Protein AF-A0A7C7SEE2-F1 (afdb_monomer_lite)

Secondary structure (DSSP, 8-state):
-EEE--TTSTT--EEE---SSHHHHHHHHHHHHH-TTHHHHHHHT---S--------PPPTT-TT-

Radius of gyration: 14.59 Å; chains: 1; bounding box: 34×27×29 Å

pLDDT: mean 93.35, std 3.81, range [73.94, 97.5]

Foldseek 3Di:
DDWDDDPVDPPDIDDDDDDPDPVRVVVVVVCQVPDPCNVVVQVVVVSPDDDDDDDDDDADPPHPVD

Structure (mmCIF, N/CA/C/O backbone):
data_AF-A0A7C7SEE2-F1
#
_entry.id   AF-A0A7C7SEE2-F1
#
loop_
_atom_site.group_PDB
_atom_site.id
_atom_site.type_symbol
_atom_site.label_atom_id
_atom_site.label_alt_id
_atom_site.label_comp_id
_atom_site.label_asym_id
_atom_site.label_entity_id
_atom_site.label_seq_id
_atom_site.pdbx_PDB_ins_code
_atom_site.Cartn_x
_atom_site.Cartn_y
_atom_site.Cartn_z
_atom_site.occupancy
_atom_site.B_iso_or_equiv
_atom_site.auth_seq_id
_atom_site.auth_comp_id
_atom_site.auth_asym_id
_atom_site.auth_atom_id
_atom_site.pdbx_PDB_model_num
ATOM 1 N N . MET A 1 1 ? 1.009 -7.538 8.011 1.00 87.00 1 MET A N 1
ATOM 2 C CA . MET A 1 1 ? 1.264 -7.040 6.641 1.00 87.00 1 MET A CA 1
ATOM 3 C C . MET A 1 1 ? 1.269 -8.217 5.698 1.00 87.00 1 MET A C 1
ATOM 5 O O . MET A 1 1 ? 1.708 -9.286 6.110 1.00 87.00 1 MET A O 1
ATOM 9 N N . ALA A 1 2 ? 0.788 -8.038 4.475 1.00 92.88 2 ALA A N 1
ATOM 10 C CA . ALA A 1 2 ? 0.801 -9.105 3.484 1.00 92.88 2 ALA A CA 1
ATOM 11 C C . ALA A 1 2 ? 0.809 -8.553 2.053 1.00 92.88 2 ALA A C 1
ATOM 13 O O . ALA A 1 2 ? 0.390 -7.417 1.825 1.00 92.88 2 ALA A O 1
ATOM 14 N N . TYR A 1 3 ? 1.317 -9.360 1.118 1.00 96.38 3 TYR A N 1
ATOM 15 C CA . TYR A 1 3 ? 1.595 -8.980 -0.267 1.00 96.38 3 TYR A CA 1
ATOM 16 C C . TYR A 1 3 ? 1.144 -10.080 -1.226 1.00 96.38 3 TYR A C 1
ATOM 18 O O . TYR A 1 3 ? 1.349 -11.264 -0.958 1.00 96.38 3 TYR A O 1
ATOM 26 N N . TRP A 1 4 ? 0.572 -9.683 -2.360 1.00 97.50 4 TRP A N 1
ATOM 27 C CA . TRP A 1 4 ? 0.090 -10.586 -3.398 1.00 97.50 4 TRP A CA 1
ATOM 28 C C . TRP A 1 4 ? 0.345 -10.023 -4.792 1.00 97.50 4 TRP A C 1
ATOM 30 O O . TRP A 1 4 ? 0.281 -8.815 -5.017 1.00 97.50 4 TRP A O 1
ATOM 40 N N . VAL A 1 5 ? 0.549 -10.932 -5.742 1.00 97.06 5 VAL A N 1
ATOM 41 C CA . VAL A 1 5 ? 0.454 -10.650 -7.175 1.00 97.06 5 VAL A CA 1
ATOM 42 C C . VAL A 1 5 ? -0.796 -11.367 -7.689 1.00 97.06 5 VAL A C 1
ATOM 44 O O . VAL A 1 5 ? -0.903 -12.586 -7.515 1.00 97.06 5 VAL A O 1
ATOM 47 N N . PRO A 1 6 ? -1.776 -10.651 -8.264 1.00 96.88 6 PRO A N 1
ATOM 48 C CA . PRO A 1 6 ? -2.962 -11.280 -8.825 1.00 96.88 6 PRO A CA 1
ATOM 49 C C . PRO A 1 6 ? -2.585 -12.122 -10.050 1.00 96.88 6 PRO A C 1
ATOM 51 O O . PRO A 1 6 ? -1.742 -11.734 -10.857 1.00 96.88 6 PRO A O 1
ATOM 54 N N . LYS A 1 7 ? -3.224 -13.287 -10.195 1.00 97.31 7 LYS A N 1
ATOM 55 C CA . LYS A 1 7 ? -2.922 -14.235 -11.282 1.00 97.31 7 LYS A CA 1
ATOM 56 C C . LYS A 1 7 ? -3.295 -13.689 -12.660 1.00 97.31 7 LYS A C 1
ATOM 58 O O . LYS A 1 7 ? -2.538 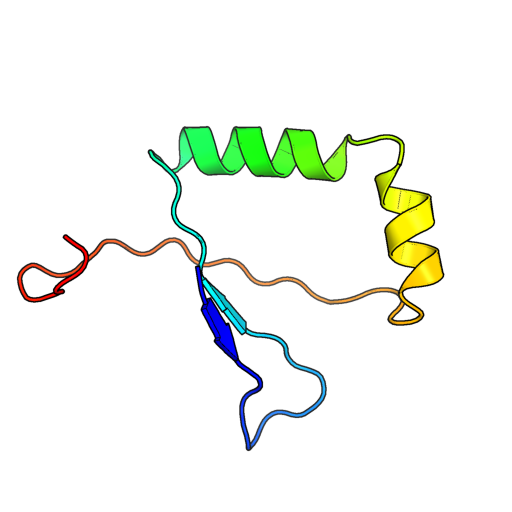-13.862 -13.607 1.00 97.31 7 LYS A O 1
ATOM 63 N N . ASP A 1 8 ? -4.432 -13.006 -12.742 1.00 97.19 8 ASP A N 1
ATOM 64 C CA . ASP A 1 8 ? -5.045 -12.593 -14.010 1.00 97.19 8 ASP A CA 1
ATOM 65 C C . ASP A 1 8 ? -4.805 -11.108 -14.334 1.00 97.19 8 ASP A C 1
ATOM 67 O O . ASP A 1 8 ? -5.371 -10.565 -15.281 1.00 97.19 8 ASP A O 1
ATOM 71 N N . THR A 1 9 ? -3.981 -10.416 -13.542 1.00 95.56 9 THR A N 1
ATOM 72 C CA . THR A 1 9 ? -3.671 -8.991 -13.737 1.00 95.56 9 THR A CA 1
ATOM 73 C C . THR A 1 9 ? -2.162 -8.769 -13.597 1.00 95.56 9 THR A C 1
ATOM 7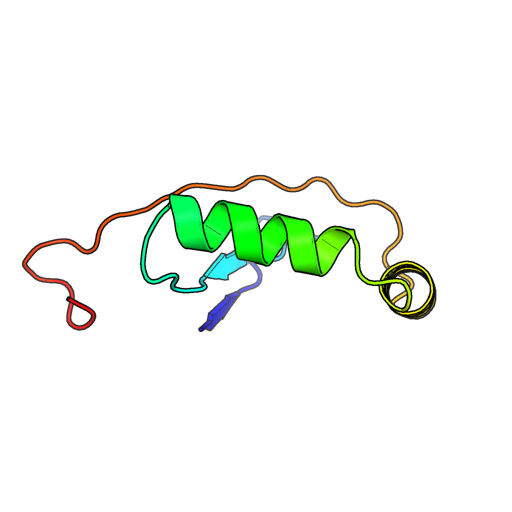5 O O . THR A 1 9 ? -1.672 -8.467 -12.509 1.00 95.56 9 THR A O 1
ATOM 78 N N . PRO A 1 10 ? -1.383 -8.961 -14.677 1.00 93.56 10 PRO A N 1
ATOM 79 C CA . PRO A 1 10 ? 0.070 -8.828 -14.616 1.00 93.56 10 PRO A CA 1
ATOM 80 C C . PRO A 1 10 ? 0.499 -7.405 -14.221 1.00 93.56 10 PRO A C 1
ATOM 82 O O . PRO A 1 10 ? -0.274 -6.452 -14.323 1.00 93.56 10 PRO A O 1
ATOM 85 N N . ASN A 1 11 ? 1.753 -7.259 -13.780 1.00 93.25 11 ASN A N 1
ATOM 86 C CA . ASN A 1 11 ? 2.356 -5.978 -13.372 1.00 93.25 11 ASN A CA 1
ATOM 87 C C . ASN A 1 11 ? 1.595 -5.242 -12.253 1.00 93.25 11 ASN A C 1
ATOM 89 O O . ASN A 1 11 ? 1.622 -4.016 -12.180 1.00 93.25 11 ASN A O 1
ATOM 93 N N . THR A 1 12 ? 0.916 -5.987 -11.379 1.00 96.12 12 THR A N 1
ATOM 94 C CA . THR A 1 12 ? 0.152 -5.439 -10.254 1.00 96.12 12 THR A CA 1
ATOM 95 C C . THR A 1 12 ? 0.671 -6.018 -8.944 1.00 96.12 12 THR A C 1
ATOM 97 O O . THR A 1 12 ? 0.824 -7.230 -8.812 1.00 96.12 12 THR A O 1
ATOM 100 N N . LEU A 1 13 ? 0.918 -5.151 -7.964 1.00 95.50 13 LEU A N 1
ATOM 101 C CA . LEU A 1 13 ? 1.224 -5.535 -6.589 1.00 95.50 13 LEU A CA 1
ATOM 102 C C . LEU A 1 13 ? 0.073 -5.084 -5.693 1.00 95.50 13 LEU A C 1
ATOM 104 O O . LEU A 1 13 ? -0.267 -3.904 -5.667 1.00 95.50 13 LEU A O 1
ATOM 108 N N . ILE A 1 14 ? -0.495 -6.020 -4.939 1.00 96.94 14 ILE A N 1
ATOM 109 C CA . ILE A 1 14 ? -1.476 -5.735 -3.893 1.00 96.94 14 ILE A CA 1
ATOM 110 C C . ILE A 1 14 ? -0.770 -5.903 -2.553 1.00 96.94 14 ILE A C 1
ATOM 112 O O . ILE A 1 14 ? -0.178 -6.950 -2.291 1.00 96.94 14 ILE A O 1
ATOM 116 N N . TYR A 1 15 ? -0.843 -4.888 -1.699 1.00 95.31 15 TYR A N 1
ATOM 117 C CA . TYR A 1 15 ? -0.303 -4.943 -0.347 1.00 95.31 15 TYR A CA 1
ATOM 118 C C . TYR A 1 15 ? -1.338 -4.466 0.668 1.00 95.31 15 TYR A C 1
ATOM 120 O O . TYR A 1 15 ? -2.120 -3.556 0.399 1.00 95.31 15 TYR A O 1
ATOM 128 N N . ILE A 1 16 ? -1.334 -5.099 1.840 1.00 94.44 16 ILE A N 1
ATOM 129 C CA . ILE A 1 16 ? -2.198 -4.748 2.967 1.00 94.44 16 ILE A CA 1
ATOM 130 C C . ILE A 1 16 ? -1.312 -4.413 4.163 1.00 94.44 16 ILE A C 1
ATOM 132 O O . ILE A 1 16 ? -0.525 -5.243 4.639 1.00 94.44 16 ILE A O 1
ATOM 136 N N . ILE A 1 17 ? -1.473 -3.189 4.654 1.00 93.38 17 ILE A N 1
ATOM 137 C CA . ILE A 1 17 ? -0.817 -2.659 5.847 1.00 93.38 17 ILE A CA 1
ATOM 138 C C . ILE A 1 17 ? -1.884 -2.137 6.808 1.00 93.38 17 ILE A C 1
ATOM 140 O O . ILE A 1 17 ? -2.950 -1.704 6.376 1.00 93.38 17 ILE A O 1
ATOM 144 N N . SER A 1 18 ? -1.601 -2.226 8.105 1.00 93.00 18 SER A N 1
ATOM 145 C CA . SER A 1 18 ? -2.485 -1.731 9.159 1.00 93.00 18 SER A CA 1
ATOM 146 C C . SER A 1 18 ? -1.935 -0.417 9.685 1.00 93.00 18 SER A C 1
ATOM 148 O O . SER A 1 18 ? -0.723 -0.284 9.850 1.00 93.00 18 SER A O 1
ATOM 150 N N . HIS A 1 19 ? -2.830 0.516 9.972 1.00 92.94 19 HIS A N 1
ATOM 151 C CA . HIS A 1 19 ? -2.531 1.764 10.660 1.00 92.94 19 HIS A CA 1
ATOM 152 C C . HIS A 1 19 ? -3.480 1.900 11.845 1.00 92.94 19 HI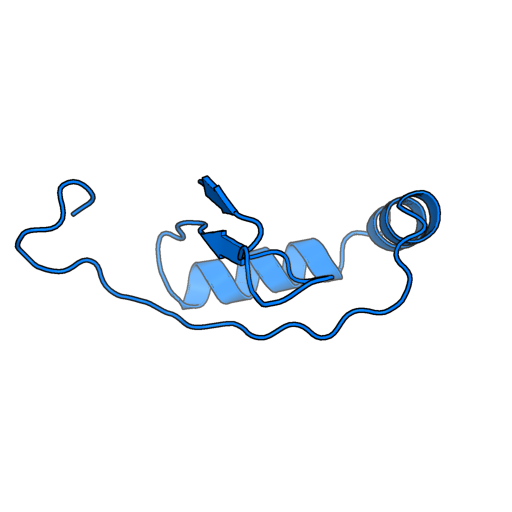S A C 1
ATOM 154 O O . HIS A 1 19 ? -4.590 1.372 11.793 1.00 92.94 19 HIS A O 1
ATOM 160 N N . ASP A 1 20 ? -3.058 2.621 12.881 1.00 92.69 20 ASP A N 1
ATOM 161 C CA . ASP A 1 20 ? -3.873 2.822 14.085 1.00 92.69 20 ASP A CA 1
ATOM 162 C C . ASP A 1 20 ? -5.148 3.629 13.791 1.00 92.69 20 ASP A C 1
ATOM 164 O O . ASP A 1 20 ? -6.180 3.432 14.429 1.00 92.69 20 ASP A O 1
ATOM 168 N N . SER A 1 21 ? -5.088 4.526 12.801 1.00 92.69 21 SER A N 1
ATOM 169 C CA . SER A 1 21 ? -6.234 5.266 12.271 1.00 92.69 21 SER A CA 1
ATOM 170 C C . SER A 1 21 ? -5.984 5.729 10.828 1.00 92.69 21 SER A C 1
ATOM 172 O O . SER A 1 21 ? -4.871 5.617 10.301 1.00 92.69 21 SER A O 1
ATOM 174 N N . SER A 1 22 ? -7.012 6.284 10.177 1.00 90.56 22 SER A N 1
ATOM 175 C CA . SER A 1 22 ? -6.878 6.878 8.835 1.00 90.56 22 SER A CA 1
ATOM 176 C C . SER A 1 22 ? -5.989 8.133 8.838 1.00 90.56 22 SER A C 1
ATOM 178 O O . SER A 1 22 ? -5.256 8.391 7.879 1.00 90.56 22 SER A O 1
ATOM 180 N N . GLU A 1 23 ? -6.002 8.898 9.930 1.00 94.38 23 GLU A N 1
ATOM 181 C CA . GLU A 1 23 ? -5.125 10.052 10.145 1.00 94.38 23 GLU A CA 1
ATOM 182 C C . GLU A 1 23 ? -3.667 9.602 10.278 1.00 94.38 23 GLU A C 1
ATOM 184 O O . GLU A 1 23 ? -2.809 10.107 9.553 1.00 94.38 23 GLU A O 1
ATOM 189 N N . ALA A 1 24 ? -3.401 8.587 11.111 1.00 96.44 24 ALA A N 1
ATOM 190 C CA . ALA A 1 24 ? -2.067 8.004 11.256 1.00 96.44 24 ALA A CA 1
ATOM 191 C C . ALA A 1 24 ? -1.554 7.424 9.927 1.00 96.44 24 ALA A C 1
ATOM 193 O O . ALA A 1 24 ? -0.378 7.553 9.592 1.00 96.44 24 ALA A O 1
ATOM 194 N N . ALA A 1 25 ? -2.434 6.82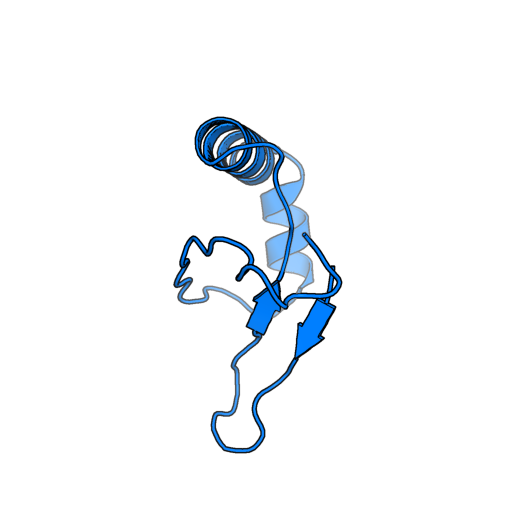5 9.119 1.00 95.00 25 ALA A N 1
ATOM 195 C CA . ALA A 1 25 ? -2.073 6.379 7.777 1.00 95.00 25 ALA A CA 1
ATOM 196 C C . ALA A 1 25 ? -1.630 7.539 6.882 1.00 95.00 25 ALA A C 1
ATOM 198 O O . ALA A 1 25 ? -0.623 7.433 6.182 1.00 95.00 25 ALA A O 1
ATOM 199 N N . THR A 1 26 ? -2.366 8.650 6.908 1.00 93.44 26 THR A N 1
ATOM 200 C CA . THR 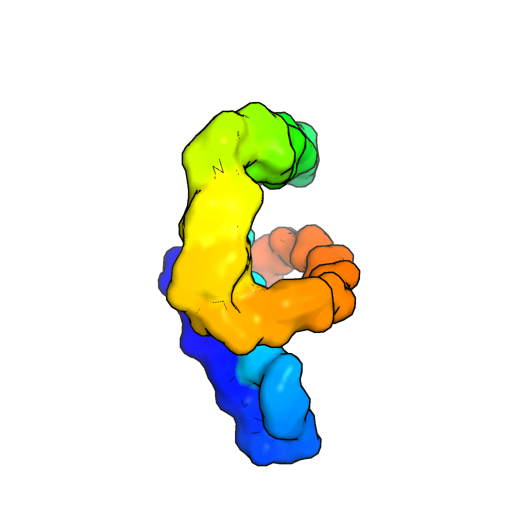A 1 26 ? -2.045 9.842 6.114 1.00 93.44 26 THR A CA 1
ATOM 201 C C . THR A 1 26 ? -0.685 10.413 6.507 1.00 93.44 26 THR A C 1
ATOM 203 O O . THR A 1 26 ? 0.136 10.671 5.625 1.00 93.44 26 THR A O 1
ATOM 206 N N . GLU A 1 27 ? -0.421 10.536 7.809 1.00 96.62 27 GLU A N 1
ATOM 207 C CA . GLU A 1 27 ? 0.862 11.003 8.338 1.00 96.62 27 GLU A CA 1
ATOM 208 C C . GLU A 1 27 ? 2.011 10.063 7.951 1.00 96.62 27 GLU A C 1
ATOM 210 O O . GLU A 1 27 ? 3.003 10.507 7.372 1.00 96.62 27 GLU A O 1
ATOM 215 N N . ASN A 1 28 ? 1.851 8.752 8.159 1.00 95.94 28 ASN A N 1
ATOM 216 C CA . ASN A 1 28 ? 2.872 7.760 7.812 1.00 95.94 28 ASN A CA 1
ATOM 217 C C . ASN A 1 28 ? 3.207 7.790 6.316 1.00 95.94 28 ASN A C 1
ATOM 219 O O . ASN A 1 28 ? 4.376 7.746 5.928 1.00 95.94 28 ASN A O 1
ATOM 223 N N . TRP A 1 29 ? 2.191 7.895 5.455 1.00 94.00 29 TRP A N 1
ATOM 224 C CA . TRP A 1 29 ? 2.401 7.987 4.015 1.00 94.00 29 TRP A CA 1
ATOM 225 C C . TRP A 1 29 ? 3.025 9.313 3.584 1.00 94.00 29 TRP A C 1
ATOM 227 O O . TRP A 1 29 ? 3.749 9.345 2.587 1.00 94.00 29 TRP A O 1
ATOM 237 N N . GLN A 1 30 ? 2.734 10.412 4.280 1.00 95.12 30 GLN A N 1
ATOM 238 C CA . GLN A 1 30 ? 3.413 11.682 4.046 1.00 95.12 30 GLN A CA 1
ATOM 239 C C . GLN A 1 30 ? 4.891 11.566 4.422 1.00 95.12 30 GLN A C 1
ATOM 241 O O . GLN A 1 30 ? 5.738 11.888 3.594 1.00 95.12 30 GLN A O 1
ATOM 246 N N . GLY A 1 31 ? 5.193 11.033 5.609 1.00 96.62 31 GLY A N 1
ATOM 247 C CA . GLY A 1 31 ? 6.560 10.797 6.069 1.00 96.62 31 GLY A CA 1
ATOM 248 C C . GLY A 1 31 ? 7.357 9.947 5.083 1.00 96.62 31 GLY A C 1
ATOM 249 O O . GLY A 1 31 ? 8.423 10.361 4.642 1.00 96.62 31 GLY A O 1
ATOM 250 N N . PHE A 1 32 ? 6.785 8.828 4.636 1.00 94.06 32 PHE A N 1
ATOM 251 C CA . PHE A 1 32 ? 7.400 7.963 3.628 1.00 94.06 32 PHE A CA 1
ATOM 252 C C . PHE A 1 32 ? 7.702 8.687 2.306 1.00 94.06 32 PHE A C 1
ATOM 254 O O . PHE A 1 32 ? 8.782 8.534 1.746 1.00 94.06 32 PHE A O 1
ATOM 261 N N . ARG A 1 33 ? 6.768 9.497 1.786 1.00 90.50 33 ARG A N 1
ATOM 262 C CA . ARG A 1 33 ? 6.979 10.235 0.523 1.00 90.50 33 ARG A CA 1
ATOM 263 C C . ARG A 1 33 ? 7.975 11.384 0.654 1.00 90.50 33 ARG A C 1
ATOM 265 O O . ARG A 1 33 ? 8.537 11.802 -0.355 1.00 90.50 33 ARG A O 1
ATOM 272 N N . SER A 1 34 ? 8.126 11.927 1.856 1.00 95.62 34 SER A N 1
ATOM 273 C CA . SER A 1 34 ? 9.059 13.010 2.162 1.00 95.62 34 SER A CA 1
ATOM 274 C C . SER A 1 34 ? 10.449 12.515 2.562 1.00 95.62 34 SER A C 1
ATOM 276 O O . SER A 1 34 ? 11.332 13.346 2.769 1.00 95.62 34 SER A O 1
ATOM 278 N N . ASP A 1 35 ? 10.655 11.201 2.657 1.00 97.25 35 ASP A N 1
ATOM 279 C CA . ASP A 1 35 ? 11.950 10.612 2.976 1.00 97.25 35 ASP A CA 1
ATOM 280 C C . ASP A 1 35 ? 12.984 10.949 1.875 1.00 97.25 35 ASP A C 1
ATOM 282 O O . ASP A 1 35 ? 12.761 10.631 0.700 1.00 97.25 35 ASP A O 1
ATOM 286 N N . PRO A 1 36 ? 14.112 11.605 2.215 1.00 96.94 36 PRO A N 1
ATOM 287 C CA . PRO A 1 36 ? 15.129 11.991 1.241 1.00 96.94 36 PRO A CA 1
ATOM 288 C C . PRO A 1 36 ? 15.854 10.801 0.596 1.00 96.94 36 PRO A C 1
ATOM 290 O O . PRO A 1 36 ? 16.431 10.969 -0.478 1.00 96.94 36 PRO A O 1
ATOM 293 N N . GLU A 1 37 ? 15.832 9.613 1.206 1.00 96.88 37 GLU A N 1
ATOM 294 C CA . GLU A 1 37 ? 16.421 8.401 0.627 1.00 96.88 37 GLU A CA 1
ATOM 295 C C . GLU A 1 37 ? 15.490 7.751 -0.411 1.00 96.88 37 GLU A C 1
ATOM 297 O O . GLU A 1 37 ? 15.948 7.020 -1.298 1.00 96.88 37 GLU A O 1
ATOM 302 N N . TRP A 1 38 ? 14.186 8.054 -0.359 1.00 92.81 38 TRP A N 1
ATOM 303 C CA . TRP A 1 38 ? 13.175 7.406 -1.195 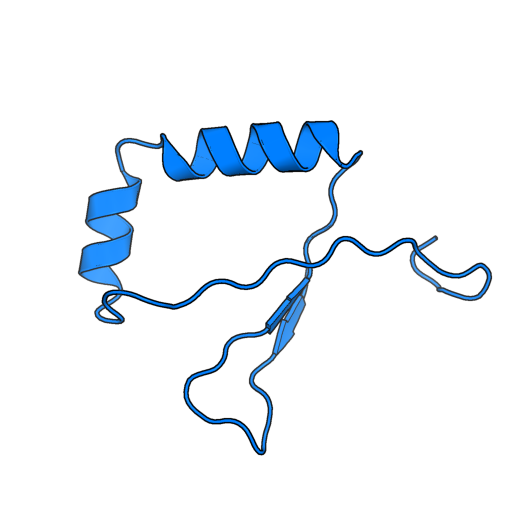1.00 92.81 38 TRP A CA 1
ATOM 304 C C . TRP A 1 38 ? 13.430 7.514 -2.709 1.00 92.81 38 TRP A C 1
ATOM 306 O O . TRP A 1 38 ? 13.307 6.491 -3.388 1.00 92.81 38 TRP A O 1
ATOM 316 N N . PRO A 1 39 ? 13.832 8.670 -3.281 1.00 91.75 39 PRO A N 1
ATOM 317 C CA . PRO A 1 39 ? 14.132 8.761 -4.710 1.00 91.75 39 PRO A CA 1
ATOM 318 C C . PRO A 1 39 ? 15.210 7.771 -5.175 1.00 91.75 39 PRO A C 1
ATOM 320 O O . PRO A 1 39 ? 15.055 7.162 -6.232 1.00 91.75 39 PRO A O 1
ATOM 323 N N . GLY A 1 40 ? 16.261 7.560 -4.372 1.00 94.38 40 GLY A N 1
ATOM 324 C CA . GLY A 1 40 ? 17.342 6.625 -4.697 1.00 94.38 40 GLY A CA 1
ATOM 325 C C . GLY A 1 40 ? 16.888 5.166 -4.643 1.00 94.38 40 GLY A C 1
ATOM 326 O O . GLY A 1 40 ? 17.217 4.378 -5.528 1.00 94.38 40 GLY A O 1
ATOM 327 N N . VAL A 1 41 ? 16.065 4.812 -3.652 1.00 93.94 41 VAL A N 1
ATOM 328 C CA . VAL A 1 41 ? 15.462 3.472 -3.550 1.00 93.94 41 VAL A CA 1
ATOM 329 C C . VAL A 1 41 ? 14.505 3.210 -4.717 1.00 93.94 41 VAL A C 1
ATOM 331 O O . VAL A 1 41 ? 14.525 2.129 -5.310 1.00 93.94 41 VAL A O 1
ATOM 334 N N . ALA A 1 42 ? 13.689 4.202 -5.083 1.00 92.06 42 ALA A N 1
ATOM 335 C CA . ALA A 1 42 ? 12.762 4.103 -6.203 1.00 92.06 42 ALA A CA 1
ATOM 336 C C . ALA A 1 42 ? 13.499 3.903 -7.539 1.00 92.06 42 ALA A C 1
ATOM 338 O O . ALA A 1 42 ? 13.098 3.045 -8.327 1.00 92.06 42 ALA A O 1
ATOM 339 N N . GLU A 1 43 ? 14.593 4.630 -7.779 1.00 93.94 43 GLU A N 1
ATOM 340 C CA . GLU A 1 43 ? 15.440 4.447 -8.964 1.00 93.94 43 GLU A CA 1
ATOM 341 C C . GLU A 1 43 ? 16.096 3.058 -8.980 1.00 93.94 43 GLU A C 1
ATOM 343 O O . GLU A 1 43 ? 15.974 2.328 -9.966 1.00 93.94 43 GLU A O 1
ATOM 348 N N . ALA A 1 44 ? 16.705 2.647 -7.862 1.00 95.94 44 ALA A N 1
ATOM 349 C CA . ALA A 1 44 ? 17.366 1.349 -7.729 1.00 95.94 44 ALA A CA 1
ATOM 350 C C . ALA A 1 44 ? 16.410 0.156 -7.910 1.00 95.94 44 ALA A C 1
ATOM 352 O O . ALA A 1 44 ? 16.847 -0.926 -8.303 1.00 95.94 44 ALA A O 1
ATOM 353 N N . SER A 1 45 ? 15.107 0.340 -7.662 1.00 92.38 45 SER A N 1
ATOM 354 C CA . SER A 1 45 ? 14.099 -0.702 -7.892 1.00 92.38 45 SER A CA 1
ATOM 355 C C . SER A 1 45 ? 13.959 -1.103 -9.367 1.00 92.38 45 SER A C 1
ATOM 357 O O . SER A 1 45 ? 13.492 -2.203 -9.658 1.00 92.38 45 SER A O 1
ATOM 359 N N . GLY A 1 46 ? 14.313 -0.215 -10.306 1.00 93.75 46 GLY A N 1
ATOM 360 C CA . GLY A 1 46 ? 14.168 -0.445 -11.747 1.00 93.75 46 GLY A CA 1
ATOM 361 C C . GLY A 1 46 ? 12.719 -0.533 -12.254 1.00 93.75 46 GLY A C 1
ATOM 362 O O . GLY A 1 46 ? 12.509 -0.791 -13.437 1.00 93.75 46 GLY A O 1
ATOM 363 N N . VAL A 1 47 ? 11.715 -0.315 -11.393 1.00 89.50 47 VAL A N 1
ATOM 364 C CA . VAL A 1 47 ? 10.284 -0.439 -11.739 1.00 89.50 47 VAL A CA 1
ATOM 365 C C . VAL A 1 47 ? 9.757 0.808 -12.463 1.00 89.50 47 VAL A C 1
ATOM 367 O O . VAL A 1 47 ? 8.841 0.720 -13.279 1.00 89.50 47 VAL A O 1
ATOM 370 N N . GLY A 1 48 ? 10.349 1.977 -12.199 1.00 89.25 48 GLY A N 1
ATOM 371 C CA . GLY A 1 48 ? 9.908 3.252 -12.760 1.00 89.25 48 GLY A CA 1
ATOM 372 C C . GLY A 1 48 ? 8.597 3.758 -12.147 1.00 89.25 48 GLY A C 1
ATOM 373 O O . GLY A 1 48 ? 8.256 3.458 -11.003 1.00 89.25 48 GLY A O 1
ATOM 374 N N . ARG A 1 49 ? 7.859 4.587 -12.895 1.00 90.12 49 ARG A N 1
ATOM 375 C CA . ARG A 1 49 ? 6.608 5.187 -12.411 1.00 90.12 49 ARG A CA 1
ATOM 376 C C . ARG A 1 49 ? 5.480 4.155 -12.401 1.00 90.12 49 ARG A C 1
ATOM 378 O O . ARG A 1 49 ? 5.185 3.552 -13.427 1.00 90.12 49 ARG A O 1
ATOM 385 N N . VAL A 1 50 ? 4.784 4.055 -11.272 1.00 91.81 50 VAL A N 1
ATOM 386 C CA . VAL A 1 50 ? 3.619 3.179 -11.092 1.00 91.81 50 VAL A CA 1
ATOM 387 C C . VAL A 1 50 ? 2.350 3.984 -10.822 1.00 91.81 50 VAL A C 1
ATOM 389 O O . VAL A 1 50 ? 2.402 5.112 -10.323 1.00 91.81 50 VAL A O 1
ATOM 392 N N . GLN A 1 51 ? 1.196 3.401 -11.141 1.00 94.19 51 GLN A N 1
ATOM 393 C CA . GLN A 1 51 ? -0.091 3.887 -10.654 1.00 94.19 51 GLN A CA 1
ATOM 394 C C . GLN A 1 51 ? -0.350 3.292 -9.268 1.00 94.19 51 GLN A C 1
ATOM 396 O O . GLN A 1 51 ? -0.198 2.089 -9.074 1.00 94.19 51 GLN A O 1
ATOM 401 N N . VAL A 1 52 ? -0.773 4.126 -8.319 1.00 93.44 52 VAL A N 1
ATOM 402 C CA . VAL A 1 52 ? -1.146 3.691 -6.968 1.00 93.44 52 VAL A CA 1
ATOM 403 C C . VAL A 1 52 ? -2.635 3.937 -6.764 1.00 93.44 52 VAL A C 1
ATOM 405 O O . VAL A 1 52 ? -3.126 5.035 -7.025 1.00 93.44 52 VAL A O 1
ATOM 408 N N . VAL A 1 53 ? -3.343 2.912 -6.293 1.00 94.88 53 VAL A N 1
ATOM 409 C CA . VAL A 1 53 ? -4.735 2.992 -5.838 1.00 94.88 53 VAL A CA 1
ATOM 410 C C . VAL A 1 53 ? -4.761 2.528 -4.387 1.00 94.88 53 VAL A C 1
ATOM 412 O O . VAL A 1 53 ? -4.190 1.490 -4.061 1.00 94.88 53 VAL A O 1
ATOM 415 N N . SER A 1 54 ? -5.400 3.303 -3.515 1.00 93.25 54 SER A N 1
ATOM 416 C CA . SER A 1 54 ? -5.478 3.014 -2.082 1.00 93.25 54 SER A CA 1
ATOM 417 C C . SER A 1 54 ? -6.931 2.990 -1.631 1.00 93.25 54 SER A C 1
ATOM 419 O O . SER A 1 54 ? -7.719 3.848 -2.025 1.00 93.25 54 SER A O 1
ATOM 421 N N . VAL A 1 55 ? -7.270 2.006 -0.801 1.00 93.62 55 VAL A N 1
ATOM 422 C CA . VAL A 1 55 ? -8.601 1.833 -0.213 1.00 93.62 55 VAL A CA 1
ATOM 423 C C . VAL A 1 55 ? -8.425 1.584 1.279 1.00 93.62 55 VAL A C 1
ATOM 425 O O . VAL A 1 55 ? -7.636 0.724 1.668 1.00 93.62 55 VAL A O 1
ATOM 428 N N . PHE A 1 56 ? -9.153 2.340 2.100 1.00 92.69 56 PHE A N 1
ATOM 429 C CA . PHE A 1 56 ? -9.257 2.088 3.535 1.00 92.69 56 PHE A CA 1
ATOM 430 C C . PHE A 1 56 ? -10.348 1.056 3.795 1.00 92.69 56 PHE A C 1
ATOM 432 O O . PHE A 1 56 ? -11.391 1.065 3.141 1.00 92.69 56 PHE A O 1
ATOM 439 N N . MET A 1 57 ? -10.079 0.147 4.724 1.00 91.81 57 MET A N 1
ATOM 440 C CA . MET A 1 57 ? -10.967 -0.959 5.054 1.00 91.81 57 MET A CA 1
ATOM 441 C C . MET A 1 57 ? -11.062 -1.080 6.567 1.00 91.81 57 MET A C 1
ATOM 443 O O . MET A 1 57 ? -10.037 -1.045 7.245 1.00 91.81 57 MET A O 1
ATOM 447 N N . ASP A 1 58 ? -12.275 -1.302 7.057 1.00 91.25 58 ASP A N 1
ATOM 448 C CA . ASP A 1 58 ? -12.513 -1.715 8.434 1.00 91.25 58 ASP A CA 1
ATOM 449 C C . ASP A 1 58 ? -12.565 -3.243 8.516 1.00 91.25 58 ASP A C 1
ATOM 451 O O . ASP A 1 58 ? -13.090 -3.921 7.623 1.00 91.25 58 ASP A O 1
ATOM 455 N N . ALA A 1 59 ? -12.026 -3.801 9.600 1.00 91.19 59 ALA A N 1
ATOM 456 C CA . ALA A 1 59 ? -12.167 -5.223 9.877 1.00 91.19 59 ALA A CA 1
ATOM 457 C C . ALA A 1 59 ? -13.642 -5.553 10.156 1.00 91.19 59 ALA A C 1
ATOM 459 O O . ALA A 1 59 ? -14.297 -4.908 10.975 1.00 91.19 59 ALA A O 1
ATOM 460 N N . THR A 1 60 ? -14.167 -6.585 9.496 1.00 94.44 60 THR A N 1
ATOM 461 C CA . THR A 1 60 ? -15.510 -7.094 9.796 1.00 94.44 60 THR A CA 1
ATOM 462 C C . THR A 1 60 ? -15.546 -7.755 11.176 1.00 94.44 60 THR A C 1
ATOM 464 O O . THR A 1 60 ? -14.522 -8.199 11.694 1.00 94.44 60 THR A O 1
ATOM 467 N N . ASP A 1 61 ? -16.736 -7.897 11.763 1.00 95.94 61 ASP A N 1
ATOM 468 C CA . ASP A 1 61 ? -16.905 -8.477 13.108 1.00 95.94 61 ASP A CA 1
ATOM 469 C C . ASP A 1 61 ? -16.428 -9.928 13.247 1.00 95.94 61 ASP A C 1
ATOM 471 O O . ASP A 1 61 ? -16.120 -10.382 14.344 1.00 95.94 61 ASP A O 1
ATOM 475 N N . PHE A 1 62 ? -16.370 -10.659 12.139 1.00 93.19 62 PHE A N 1
ATOM 476 C CA . PHE A 1 62 ? -15.902 -12.043 12.074 1.00 93.19 62 PHE A CA 1
ATOM 477 C C . PHE A 1 62 ? -14.466 -12.154 11.544 1.00 93.19 62 PHE A C 1
ATOM 479 O O . PHE A 1 62 ? -13.983 -13.262 11.307 1.00 93.19 62 PHE A O 1
ATOM 486 N N . SER A 1 63 ? -13.785 -11.027 11.319 1.00 91.75 63 SER A N 1
ATOM 487 C CA . SER A 1 63 ? -12.378 -11.030 10.939 1.00 91.75 63 SER A CA 1
ATOM 488 C C . SER A 1 63 ? -11.526 -11.487 12.128 1.00 91.75 63 SER A C 1
ATOM 490 O O . SER A 1 63 ? -11.603 -10.873 13.191 1.00 91.75 63 SER A O 1
ATOM 492 N N . PRO A 1 64 ? -10.641 -12.488 11.965 1.00 88.00 64 PRO A N 1
ATOM 493 C CA . PRO A 1 64 ? -9.666 -12.855 12.996 1.00 88.00 64 PRO A CA 1
ATOM 494 C C . PRO A 1 64 ? -8.660 -11.742 13.329 1.00 88.00 64 PRO A C 1
ATOM 496 O O . PRO A 1 64 ? -7.842 -11.913 14.225 1.00 88.00 64 PRO A O 1
ATOM 499 N N . MET A 1 65 ? -8.668 -10.649 12.560 1.00 79.19 65 MET A N 1
ATOM 500 C CA . MET A 1 65 ? -7.769 -9.503 12.702 1.00 79.19 65 MET A CA 1
ATOM 501 C C . MET A 1 65 ? -8.416 -8.301 13.410 1.00 79.19 65 MET A C 1
ATOM 503 O O . MET A 1 65 ? -7.793 -7.242 13.430 1.00 79.19 65 MET A O 1
ATOM 507 N N . LYS A 1 66 ? -9.656 -8.428 13.903 1.00 73.94 66 LYS A N 1
ATOM 508 C CA . LYS A 1 66 ? -10.291 -7.387 14.720 1.00 73.94 66 LYS A CA 1
ATOM 509 C C . LYS A 1 66 ? -9.607 -7.252 16.082 1.00 73.94 66 LYS A C 1
ATOM 511 O O . LYS A 1 66 ? -9.151 -8.289 16.614 1.00 73.94 66 LYS A O 1
#

Sequence (66 aa):
MAYWVPKDTPNTLIYIISHDSSEAATENWQGFRSDPEWPGVAEASGVGRVQVVSVFMDATDFSPMK